Protein AF-A0AAV5T6X8-F1 (afdb_monomer_lite)

Organism: NCBI:txid358040

Radius of gyration: 19.52 Å; chains: 1; bounding box: 49×41×48 Å

pLDDT: mean 82.67, std 12.84, range [49.19, 95.69]

Sequence (135 aa):
IQLQRVADLRSTPIFCIIRVLIILDLINIVVGKIHDIPDDIAGRELFGPVSITVVLIVQCIRWFAQLLALPILAGLHFLSMYKPVIFRKLRLAHGYLTVAVFLSLSVLLTIPLLTECCGFTYYVDGAFWAFDFGK

Structure (mmCIF, N/CA/C/O backbone):
data_AF-A0AAV5T6X8-F1
#
_entry.id   AF-A0AAV5T6X8-F1
#
loop_
_atom_site.group_PDB
_atom_site.id
_atom_site.type_symbol
_atom_site.label_atom_id
_atom_site.label_alt_id
_atom_site.label_comp_id
_atom_site.label_asym_id
_atom_site.label_entity_id
_atom_site.label_seq_id
_atom_site.pdbx_PDB_ins_code
_atom_site.Cartn_x
_atom_site.Cartn_y
_atom_site.Cartn_z
_atom_site.occupancy
_atom_site.B_iso_or_equiv
_atom_site.auth_seq_id
_atom_site.auth_comp_id
_atom_site.auth_asym_id
_atom_site.auth_atom_id
_atom_site.pdbx_PDB_model_num
ATOM 1 N N . ILE A 1 1 ? -25.169 -20.651 15.686 1.00 57.44 1 ILE A N 1
ATOM 2 C CA . ILE A 1 1 ? -24.284 -19.896 16.616 1.00 57.44 1 ILE A CA 1
ATOM 3 C C . ILE A 1 1 ? -22.840 -19.787 16.093 1.00 57.44 1 ILE A C 1
ATOM 5 O O . ILE A 1 1 ? -22.338 -18.672 16.024 1.00 57.44 1 ILE A O 1
ATOM 9 N N . GLN A 1 2 ? -22.168 -20.871 15.667 1.00 53.22 2 GLN A N 1
ATOM 10 C CA . GLN A 1 2 ? -20.787 -20.781 15.139 1.00 53.22 2 GLN A CA 1
ATOM 11 C C . GLN A 1 2 ? -20.6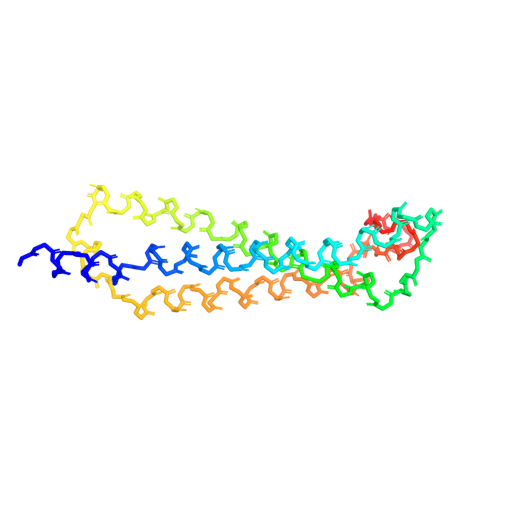52 -19.960 13.840 1.00 53.22 2 GLN A C 1
ATOM 13 O O . GLN A 1 2 ? -19.782 -19.098 13.772 1.00 53.22 2 GLN A O 1
ATOM 18 N N . LEU A 1 3 ? -21.538 -20.144 12.851 1.00 56.22 3 LEU A N 1
ATOM 19 C CA . LEU A 1 3 ? -21.515 -19.373 11.590 1.00 56.22 3 LEU A CA 1
ATOM 20 C C . LEU A 1 3 ? -21.653 -17.854 11.804 1.00 56.22 3 LEU A C 1
ATOM 22 O O . LEU A 1 3 ? -21.032 -17.060 11.104 1.00 56.22 3 LEU A O 1
ATOM 26 N N . GLN A 1 4 ? -22.416 -17.456 12.822 1.00 55.78 4 GLN A N 1
ATOM 27 C CA . GLN A 1 4 ? -22.665 -16.054 13.159 1.00 55.78 4 GLN A CA 1
ATOM 28 C C . GLN A 1 4 ? -21.437 -15.399 13.810 1.00 55.78 4 GLN A C 1
ATOM 30 O O . GLN A 1 4 ? -21.098 -14.272 13.471 1.00 55.78 4 GLN A O 1
ATOM 35 N N . ARG A 1 5 ? -20.679 -16.145 14.634 1.00 53.84 5 ARG A N 1
ATOM 36 C CA . ARG A 1 5 ? -19.370 -15.688 15.144 1.00 53.84 5 ARG A CA 1
ATOM 37 C C . ARG A 1 5 ? -18.358 -15.451 14.028 1.00 53.84 5 ARG A C 1
ATOM 39 O O . ARG A 1 5 ? -17.612 -14.483 14.096 1.00 53.84 5 ARG A O 1
ATOM 46 N N . VAL A 1 6 ? -18.315 -16.322 13.018 1.00 56.62 6 VAL A N 1
ATOM 47 C CA . VAL A 1 6 ? -17.388 -16.161 11.884 1.00 56.62 6 VAL A CA 1
ATOM 48 C C . VAL A 1 6 ? -17.741 -14.911 11.077 1.00 56.62 6 VAL A C 1
ATOM 50 O O . VAL A 1 6 ? -16.839 -14.172 10.691 1.00 56.62 6 VAL A O 1
ATOM 53 N N . ALA A 1 7 ? -19.033 -14.626 10.880 1.00 57.62 7 ALA A N 1
ATOM 54 C CA . ALA A 1 7 ? -19.493 -13.397 10.235 1.00 57.62 7 ALA A CA 1
ATOM 55 C C . ALA A 1 7 ? -19.134 -12.130 11.042 1.00 57.62 7 ALA A C 1
ATOM 57 O O . ALA A 1 7 ? -18.653 -11.162 10.453 1.00 57.62 7 ALA A O 1
ATOM 58 N N . ASP A 1 8 ? -19.273 -12.167 12.371 1.00 56.91 8 ASP A N 1
ATOM 59 C CA . ASP A 1 8 ? -18.908 -11.057 13.268 1.00 56.91 8 ASP A CA 1
ATOM 60 C C . ASP A 1 8 ? -17.392 -10.825 13.371 1.00 56.91 8 ASP A C 1
ATOM 62 O O . ASP A 1 8 ? -16.931 -9.695 13.499 1.00 56.91 8 ASP A O 1
ATOM 66 N N . LEU A 1 9 ? -16.575 -11.875 13.266 1.00 58.25 9 LEU A N 1
ATOM 67 C CA . LEU A 1 9 ? -15.118 -11.728 13.172 1.00 58.25 9 LEU A CA 1
ATOM 68 C C . LEU A 1 9 ? -14.714 -11.115 11.824 1.00 58.25 9 LEU A C 1
ATOM 70 O O . LEU A 1 9 ? -13.837 -10.249 11.770 1.00 58.25 9 LEU A O 1
ATOM 74 N N . ARG A 1 10 ? -15.401 -11.508 10.741 1.00 59.81 10 ARG A N 1
ATOM 75 C CA . ARG A 1 10 ? -15.172 -11.017 9.372 1.00 59.81 10 ARG A CA 1
ATOM 76 C C . ARG A 1 10 ? -15.475 -9.526 9.202 1.00 59.81 10 ARG A C 1
ATOM 78 O O . ARG A 1 10 ? -14.997 -8.938 8.233 1.00 59.81 10 ARG A O 1
ATOM 85 N N . SER A 1 11 ? -16.253 -8.939 10.112 1.00 63.84 11 SER A N 1
ATOM 86 C CA . SER A 1 11 ? -16.679 -7.539 10.089 1.00 63.84 11 SER A CA 1
ATOM 87 C C . SER A 1 11 ? -15.797 -6.604 10.930 1.00 63.84 11 SER A C 1
ATOM 89 O O . SER A 1 11 ? -16.104 -5.418 11.075 1.00 63.84 11 SER A O 1
ATOM 91 N N . THR A 1 12 ? -14.666 -7.085 11.457 1.00 82.25 12 THR A N 1
ATOM 92 C CA . THR A 1 12 ? -13.733 -6.206 12.173 1.00 82.25 12 THR A CA 1
ATOM 93 C C . THR A 1 12 ? -12.802 -5.464 11.203 1.00 82.25 12 THR A C 1
ATOM 95 O O . THR A 1 12 ? -12.370 -6.020 10.186 1.00 82.25 12 THR A O 1
ATOM 98 N N . PRO A 1 13 ? -12.448 -4.201 11.505 1.00 86.00 13 PRO A N 1
ATOM 99 C CA . PRO A 1 13 ? -11.561 -3.399 10.659 1.00 86.00 13 PRO A CA 1
ATOM 100 C C . PRO A 1 13 ? -10.166 -4.020 10.495 1.00 86.00 13 PRO A C 1
ATOM 102 O O . PRO A 1 13 ? -9.543 -3.835 9.454 1.00 86.00 13 PRO A O 1
ATOM 105 N N . ILE A 1 14 ? -9.706 -4.813 11.471 1.00 90.62 14 ILE A N 1
ATOM 106 C CA . ILE A 1 14 ? 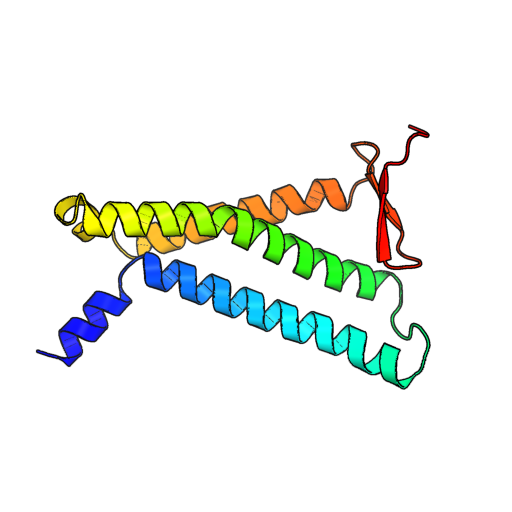-8.421 -5.527 11.415 1.00 90.62 14 ILE A CA 1
ATOM 107 C C . ILE A 1 14 ? -8.371 -6.457 10.197 1.00 90.62 14 ILE A C 1
ATOM 109 O O . ILE A 1 14 ? -7.449 -6.366 9.389 1.00 90.62 14 ILE A O 1
ATOM 113 N N . PHE A 1 15 ? -9.386 -7.308 10.006 1.00 89.69 15 PHE A N 1
ATOM 114 C CA . PHE A 1 15 ? -9.416 -8.223 8.859 1.00 89.69 15 PHE A CA 1
ATOM 115 C C . PHE A 1 15 ? -9.528 -7.490 7.519 1.00 89.69 15 PHE A C 1
ATOM 117 O O . PHE A 1 15 ? -9.039 -7.999 6.513 1.00 89.69 15 PHE A O 1
ATOM 124 N N . CYS A 1 16 ? -10.162 -6.315 7.487 1.00 91.19 16 CYS A N 1
ATOM 125 C CA . CYS A 1 16 ? -10.219 -5.485 6.286 1.00 91.19 16 CYS A CA 1
ATOM 126 C C . CYS A 1 16 ? -8.816 -5.013 5.879 1.00 91.19 16 CYS A C 1
ATOM 128 O O . CYS A 1 16 ? -8.404 -5.251 4.745 1.00 91.19 16 CYS A O 1
ATOM 130 N N . ILE A 1 17 ? -8.060 -4.441 6.820 1.00 92.62 17 ILE A N 1
ATOM 131 C CA . ILE A 1 17 ? -6.696 -3.954 6.573 1.00 92.62 17 ILE A CA 1
ATOM 132 C C . ILE A 1 17 ? -5.777 -5.113 6.165 1.00 92.62 17 ILE A C 1
ATOM 134 O O . ILE A 1 17 ? -5.097 -5.020 5.147 1.00 92.62 17 ILE A O 1
ATOM 138 N N . ILE A 1 18 ? -5.813 -6.236 6.892 1.00 93.31 18 ILE A N 1
ATOM 139 C CA . ILE A 1 18 ? -4.988 -7.416 6.581 1.00 93.31 18 ILE A CA 1
ATOM 140 C C . ILE A 1 18 ? -5.269 -7.940 5.167 1.00 93.31 18 ILE A C 1
ATOM 142 O O . ILE A 1 18 ? -4.334 -8.246 4.433 1.00 93.31 18 ILE A O 1
ATOM 146 N N . ARG A 1 19 ? -6.539 -8.023 4.749 1.00 92.56 19 ARG A N 1
ATOM 147 C CA . ARG A 1 19 ? -6.884 -8.472 3.388 1.00 92.56 19 ARG A CA 1
ATOM 148 C C . ARG A 1 19 ? -6.284 -7.583 2.315 1.00 92.56 19 ARG A C 1
ATOM 150 O O . ARG A 1 19 ? -5.784 -8.101 1.326 1.00 92.56 19 ARG A O 1
ATOM 157 N N . VAL A 1 20 ? -6.349 -6.270 2.506 1.00 93.12 20 VAL A N 1
ATOM 158 C CA . VAL A 1 20 ? -5.787 -5.316 1.548 1.00 93.12 20 VAL A CA 1
ATOM 159 C C . VAL A 1 20 ? -4.272 -5.475 1.468 1.00 93.12 20 VAL A C 1
ATOM 161 O O . VAL A 1 20 ? -3.743 -5.524 0.364 1.00 93.12 20 VAL A O 1
ATOM 164 N N . LEU A 1 21 ? -3.586 -5.640 2.603 1.00 94.00 21 LEU A N 1
ATOM 165 C CA . LEU A 1 21 ? -2.140 -5.878 2.614 1.00 94.00 21 LEU A CA 1
ATOM 166 C C . LEU A 1 21 ? -1.756 -7.165 1.878 1.00 94.00 21 LEU A C 1
ATOM 168 O O . LEU A 1 21 ? -0.859 -7.132 1.046 1.00 94.00 21 LEU A O 1
ATOM 172 N N . ILE A 1 22 ? -2.485 -8.261 2.104 1.00 95.00 22 ILE A N 1
ATOM 173 C CA . ILE A 1 22 ? -2.250 -9.524 1.388 1.00 95.00 22 ILE A CA 1
ATOM 174 C C . ILE A 1 22 ? -2.441 -9.342 -0.123 1.00 95.00 22 ILE A C 1
ATOM 176 O O . ILE A 1 22 ? -1.645 -9.847 -0.909 1.00 95.00 22 ILE A O 1
ATOM 180 N N . ILE A 1 23 ? -3.485 -8.621 -0.543 1.00 94.25 23 ILE A N 1
ATOM 181 C CA . ILE A 1 23 ? -3.733 -8.348 -1.964 1.00 94.25 23 ILE A CA 1
ATOM 182 C C . ILE A 1 23 ? -2.587 -7.523 -2.562 1.00 94.25 23 ILE A C 1
ATOM 184 O O . ILE A 1 23 ? -2.116 -7.851 -3.647 1.00 94.25 23 ILE A O 1
ATOM 188 N N . LEU A 1 24 ? -2.112 -6.492 -1.858 1.00 93.56 24 LEU A N 1
ATOM 189 C CA . LEU A 1 24 ? -0.971 -5.690 -2.303 1.00 93.56 24 LEU A CA 1
ATOM 190 C C . LEU A 1 24 ? 0.305 -6.525 -2.429 1.00 93.56 24 LEU A C 1
ATOM 192 O O . LEU A 1 24 ? 1.005 -6.401 -3.429 1.00 93.56 24 LEU A O 1
ATOM 196 N N . ASP A 1 25 ? 0.589 -7.394 -1.458 1.00 93.56 25 ASP A N 1
ATOM 197 C CA . ASP A 1 25 ? 1.748 -8.289 -1.507 1.00 93.56 25 ASP A CA 1
ATOM 198 C C . ASP A 1 25 ? 1.672 -9.256 -2.691 1.00 93.56 25 ASP A C 1
ATOM 200 O O . ASP A 1 25 ? 2.665 -9.454 -3.390 1.00 93.56 25 ASP A O 1
ATOM 204 N N . LEU A 1 26 ? 0.490 -9.816 -2.968 1.00 94.81 26 LEU A N 1
ATOM 205 C CA . LEU A 1 26 ? 0.279 -10.681 -4.128 1.00 94.81 26 LEU A CA 1
ATOM 206 C C . LEU A 1 26 ? 0.512 -9.936 -5.444 1.00 94.81 26 LEU A C 1
ATOM 208 O O . LEU A 1 26 ? 1.237 -10.440 -6.298 1.00 94.81 26 LEU A O 1
ATOM 212 N N . ILE A 1 27 ? -0.062 -8.738 -5.600 1.00 93.00 27 ILE A N 1
ATOM 213 C CA . ILE A 1 27 ? 0.152 -7.903 -6.792 1.00 93.00 27 ILE A CA 1
ATOM 214 C C . ILE A 1 27 ? 1.643 -7.617 -6.964 1.00 93.00 27 ILE A C 1
ATOM 216 O O . ILE A 1 27 ? 2.178 -7.784 -8.054 1.00 93.00 27 ILE A O 1
ATOM 220 N N . ASN A 1 28 ? 2.324 -7.250 -5.883 1.00 90.69 28 ASN A N 1
ATOM 221 C CA . ASN A 1 28 ? 3.742 -6.933 -5.899 1.00 90.69 28 ASN A CA 1
ATOM 222 C C . ASN A 1 28 ? 4.613 -8.126 -6.318 1.00 90.69 28 ASN A C 1
ATOM 224 O O . ASN A 1 28 ? 5.522 -7.973 -7.127 1.00 90.69 28 ASN A O 1
ATOM 228 N N . ILE A 1 29 ? 4.328 -9.320 -5.789 1.00 91.81 29 ILE A N 1
ATOM 229 C CA . ILE A 1 29 ? 5.033 -10.551 -6.170 1.00 91.81 29 ILE A CA 1
ATOM 230 C C . ILE A 1 29 ? 4.797 -10.863 -7.647 1.00 91.81 29 ILE A C 1
ATOM 232 O O . ILE A 1 29 ? 5.744 -11.191 -8.353 1.00 91.81 29 ILE A O 1
ATOM 236 N N . VAL A 1 30 ? 3.553 -10.757 -8.119 1.00 92.44 30 VAL A N 1
ATOM 237 C CA . VAL A 1 30 ? 3.213 -11.027 -9.521 1.00 92.44 30 VAL A CA 1
ATOM 238 C C . VAL A 1 30 ? 3.928 -10.048 -10.448 1.00 92.44 30 VAL A C 1
ATOM 240 O O . VAL A 1 30 ? 4.576 -10.483 -11.393 1.00 92.44 30 VAL A O 1
ATOM 243 N N . VAL A 1 31 ? 3.864 -8.746 -10.160 1.00 89.69 31 VAL A N 1
ATOM 244 C CA . VAL A 1 31 ? 4.510 -7.702 -10.969 1.00 89.69 31 VAL A CA 1
ATOM 245 C C . VAL A 1 31 ? 6.029 -7.877 -10.985 1.00 89.69 31 VAL A C 1
ATOM 247 O O . VAL A 1 31 ? 6.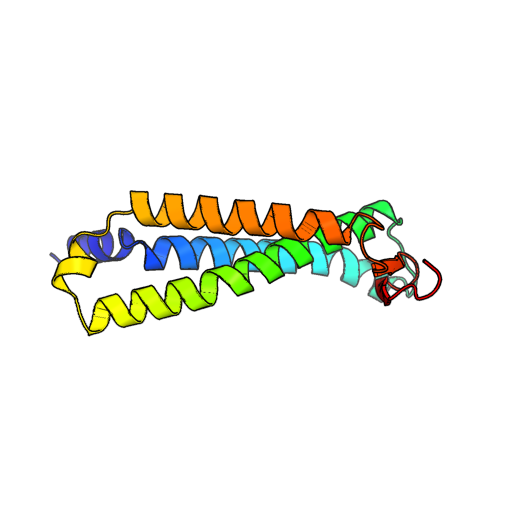616 -7.875 -12.062 1.00 89.69 31 VAL A O 1
ATOM 250 N N . GLY A 1 32 ? 6.651 -8.112 -9.825 1.00 85.44 32 GLY A N 1
ATOM 251 C CA . GLY A 1 32 ? 8.092 -8.361 -9.743 1.00 85.44 32 GLY A CA 1
ATOM 252 C C . GLY A 1 32 ? 8.506 -9.614 -10.511 1.00 85.44 32 GLY A C 1
ATOM 253 O O . GLY A 1 32 ? 9.401 -9.566 -11.340 1.00 85.44 32 GLY A O 1
ATOM 254 N N . LYS A 1 33 ? 7.797 -10.737 -10.341 1.00 87.81 33 LYS A N 1
ATOM 255 C CA . LYS A 1 33 ? 8.147 -11.989 -11.033 1.00 87.81 33 LYS A CA 1
ATOM 256 C C . LYS A 1 33 ? 7.915 -11.956 -12.538 1.00 87.81 33 LYS A C 1
ATOM 258 O O . LYS A 1 33 ? 8.669 -12.601 -13.259 1.00 87.81 33 LYS A O 1
ATOM 263 N N . ILE A 1 34 ? 6.911 -11.224 -13.014 1.00 88.12 34 ILE A N 1
ATOM 264 C CA . ILE A 1 34 ? 6.708 -11.017 -14.454 1.00 88.12 34 ILE A CA 1
ATOM 265 C C . ILE A 1 34 ? 7.882 -10.243 -15.066 1.00 88.12 34 ILE A C 1
ATOM 267 O O . ILE A 1 34 ? 8.211 -10.493 -16.222 1.00 88.12 34 ILE A O 1
ATOM 271 N N . HIS A 1 35 ? 8.510 -9.347 -14.302 1.00 83.62 35 HIS A N 1
ATOM 272 C CA . HIS A 1 35 ? 9.669 -8.583 -14.750 1.00 83.62 35 HIS A CA 1
ATOM 273 C C . HIS A 1 35 ? 10.985 -9.368 -14.613 1.00 83.62 35 HIS A C 1
ATOM 275 O O . HIS A 1 35 ? 11.729 -9.487 -15.577 1.00 83.62 35 HIS A O 1
ATOM 281 N N . ASP A 1 36 ? 11.247 -9.954 -13.442 1.00 82.81 36 ASP A N 1
ATOM 282 C CA . ASP A 1 36 ? 12.542 -10.570 -13.122 1.00 82.81 36 ASP A CA 1
ATOM 283 C C . ASP A 1 36 ? 12.785 -11.881 -13.890 1.00 82.81 36 ASP A C 1
ATOM 285 O O . ASP A 1 36 ? 13.885 -12.130 -14.373 1.00 82.81 36 ASP A O 1
ATOM 289 N N . ILE A 1 37 ? 11.765 -12.744 -14.024 1.00 86.38 37 ILE A N 1
ATOM 290 C CA . ILE A 1 37 ? 11.945 -14.092 -14.598 1.00 86.38 37 ILE A CA 1
ATOM 291 C C . ILE A 1 37 ? 12.424 -14.040 -16.060 1.00 86.38 37 ILE A C 1
ATOM 293 O O . ILE A 1 37 ? 13.341 -14.786 -16.407 1.00 86.38 37 ILE A O 1
ATOM 297 N N . PRO A 1 38 ? 11.829 -13.221 -16.948 1.00 85.19 38 PRO A N 1
ATOM 298 C CA . PRO A 1 38 ? 12.308 -13.116 -18.320 1.00 85.19 38 PRO A CA 1
ATOM 299 C C . PRO A 1 38 ? 13.735 -12.567 -18.411 1.00 85.19 38 PRO A C 1
ATOM 301 O O . PRO A 1 38 ? 14.521 -13.091 -19.204 1.00 85.19 38 PRO A O 1
ATOM 304 N N . ASP A 1 39 ? 14.068 -11.558 -17.603 1.00 84.31 39 ASP A N 1
ATOM 305 C CA . ASP A 1 39 ? 15.397 -10.937 -17.588 1.00 84.31 39 ASP A CA 1
ATOM 306 C C . ASP A 1 39 ? 16.469 -11.944 -17.136 1.00 84.31 39 ASP A C 1
ATOM 308 O O . ASP A 1 39 ? 17.506 -12.086 -17.793 1.00 84.31 39 ASP A O 1
ATOM 312 N N . ASP A 1 40 ? 16.172 -12.739 -16.100 1.00 85.31 40 ASP A N 1
ATOM 313 C CA . ASP A 1 40 ? 17.039 -13.816 -15.604 1.00 85.31 40 ASP A CA 1
ATOM 314 C C . ASP A 1 40 ? 17.288 -14.899 -16.668 1.00 85.31 40 ASP A C 1
ATOM 316 O O . ASP A 1 40 ? 18.406 -15.396 -16.816 1.00 85.31 40 ASP A O 1
ATOM 320 N N . ILE A 1 41 ? 16.256 -15.274 -17.435 1.00 89.50 41 ILE A N 1
ATOM 321 C CA . ILE A 1 41 ? 16.365 -16.297 -18.489 1.00 89.50 41 ILE A CA 1
ATOM 322 C C . ILE A 1 41 ? 17.160 -15.773 -19.690 1.00 89.50 41 ILE A C 1
ATOM 324 O O . ILE A 1 41 ? 17.925 -16.522 -20.301 1.00 89.50 41 ILE A O 1
ATOM 328 N N . ALA A 1 42 ? 16.969 -14.507 -20.060 1.00 85.50 42 ALA A N 1
ATOM 329 C CA . ALA A 1 42 ? 17.640 -13.908 -21.207 1.00 85.50 42 ALA A CA 1
ATOM 330 C C . ALA A 1 42 ? 19.068 -13.433 -20.902 1.00 85.50 42 ALA A C 1
ATOM 332 O O . ALA A 1 42 ? 19.826 -13.182 -21.843 1.00 85.50 42 ALA A O 1
ATOM 333 N N . GLY A 1 43 ? 19.433 -13.296 -19.622 1.00 82.31 43 GLY A N 1
ATOM 334 C CA . GLY A 1 43 ? 20.730 -12.774 -19.189 1.00 82.31 43 GLY A CA 1
ATOM 335 C C . GLY A 1 43 ? 20.962 -11.313 -19.591 1.00 82.31 43 GLY A C 1
ATOM 336 O O . GLY A 1 43 ? 22.107 -10.876 -19.694 1.00 82.31 43 GLY A O 1
ATOM 337 N N . ARG A 1 44 ? 19.884 -10.578 -19.888 1.00 78.25 44 ARG A N 1
ATOM 338 C CA . ARG A 1 44 ? 19.877 -9.165 -20.286 1.00 78.25 44 ARG A CA 1
ATOM 339 C C . ARG A 1 44 ? 18.517 -8.553 -19.969 1.00 78.25 44 ARG A C 1
ATOM 341 O O . ARG A 1 44 ? 17.519 -9.268 -19.976 1.00 78.25 44 ARG A O 1
ATOM 348 N N . GLU A 1 45 ? 18.481 -7.238 -19.803 1.00 76.62 45 GLU A N 1
ATOM 349 C CA . GLU A 1 45 ? 17.238 -6.483 -19.633 1.00 76.62 45 GLU A CA 1
ATOM 350 C C . GLU A 1 45 ? 16.392 -6.573 -20.916 1.00 76.62 45 GLU A C 1
ATOM 352 O O . GLU A 1 45 ? 16.791 -6.110 -21.990 1.00 76.62 45 GLU A O 1
ATOM 357 N N . LEU A 1 46 ? 15.237 -7.237 -20.829 1.00 78.31 46 LEU A N 1
ATOM 358 C CA . LEU A 1 46 ? 14.274 -7.360 -21.927 1.00 78.31 46 LEU A CA 1
ATOM 359 C C . LEU A 1 46 ? 13.262 -6.218 -21.923 1.00 78.31 46 LEU A C 1
ATOM 361 O O . LEU A 1 46 ? 12.697 -5.875 -22.966 1.00 78.31 46 LEU A O 1
ATOM 365 N N . PHE A 1 47 ? 12.997 -5.664 -20.745 1.00 80.69 47 PHE A N 1
ATOM 366 C CA . PHE A 1 47 ? 11.978 -4.656 -20.536 1.00 80.69 47 PHE A CA 1
ATOM 367 C C . PHE A 1 47 ? 12.553 -3.246 -20.647 1.00 80.69 47 PHE A C 1
ATOM 369 O O . PHE A 1 47 ? 13.601 -2.922 -20.104 1.00 80.69 47 PHE A O 1
ATOM 376 N N . GLY A 1 48 ? 11.837 -2.382 -21.367 1.00 77.06 48 GLY 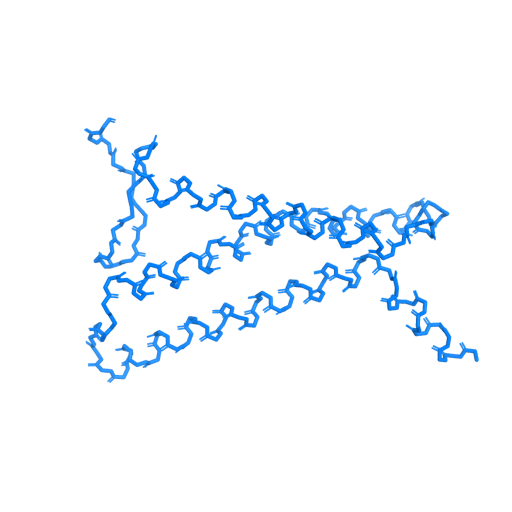A N 1
ATOM 377 C CA . GLY A 1 48 ? 12.232 -0.987 -21.519 1.00 77.06 48 GLY A CA 1
ATOM 378 C C . GLY A 1 48 ? 12.058 -0.161 -20.235 1.00 77.06 48 GLY A C 1
ATOM 379 O O . GLY A 1 48 ? 11.350 -0.573 -19.309 1.00 77.06 48 GLY A O 1
ATOM 380 N N . PRO A 1 49 ? 12.582 1.077 -20.222 1.00 77.75 49 PRO A N 1
ATOM 381 C CA . PRO A 1 49 ? 12.611 1.953 -19.045 1.00 77.75 49 PRO A CA 1
ATOM 382 C C . PRO A 1 49 ? 11.225 2.240 -18.442 1.00 77.75 49 PRO A C 1
ATOM 384 O O . PRO A 1 49 ? 11.074 2.416 -17.232 1.00 77.75 49 PRO A O 1
ATOM 387 N N . VAL A 1 50 ? 10.177 2.237 -19.271 1.00 79.31 50 VAL A N 1
ATOM 388 C CA . VAL A 1 50 ? 8.786 2.440 -18.831 1.00 79.31 50 VAL A CA 1
ATOM 389 C C . VAL A 1 50 ? 8.294 1.277 -17.966 1.00 79.31 50 VAL A C 1
ATOM 391 O O . VAL A 1 50 ? 7.619 1.500 -16.965 1.00 79.31 50 VAL A O 1
ATOM 394 N N . SER A 1 51 ? 8.640 0.041 -18.328 1.00 81.44 51 SER A N 1
ATOM 395 C CA . SER A 1 51 ? 8.230 -1.158 -17.589 1.00 81.44 51 SER A CA 1
ATOM 396 C C . SER A 1 51 ? 8.896 -1.206 -16.215 1.00 81.44 51 SER A C 1
ATOM 398 O O . SER A 1 51 ? 8.208 -1.380 -15.210 1.00 81.44 51 SER A O 1
ATOM 400 N N . ILE A 1 52 ? 10.204 -0.928 -16.166 1.00 81.25 52 ILE A N 1
ATOM 401 C CA . ILE A 1 52 ? 10.975 -0.807 -14.921 1.00 81.25 52 ILE A CA 1
ATOM 402 C C . ILE A 1 52 ? 10.324 0.242 -14.009 1.00 81.25 52 ILE A C 1
ATOM 404 O O . ILE A 1 52 ? 10.022 -0.033 -12.848 1.00 81.25 52 ILE A O 1
ATOM 408 N N . THR A 1 53 ? 9.990 1.413 -14.560 1.00 81.50 53 THR A N 1
ATOM 409 C CA . THR A 1 53 ? 9.308 2.484 -13.816 1.00 81.50 53 THR A CA 1
ATOM 410 C C . THR A 1 53 ? 7.989 2.019 -13.188 1.00 81.50 53 THR A C 1
ATOM 412 O O . THR A 1 53 ? 7.721 2.300 -12.021 1.00 81.50 53 THR A O 1
ATOM 415 N N . VAL A 1 54 ? 7.165 1.266 -13.923 1.00 84.56 54 VAL A N 1
ATOM 416 C CA . VAL A 1 54 ? 5.885 0.745 -13.411 1.00 84.56 54 VAL A CA 1
ATOM 417 C C . VAL A 1 54 ? 6.094 -0.237 -12.257 1.00 84.56 54 VAL A C 1
ATOM 419 O O . VAL A 1 54 ? 5.396 -0.138 -11.245 1.00 84.56 54 VAL A O 1
ATOM 422 N N . VAL A 1 55 ? 7.057 -1.157 -12.375 1.00 86.56 55 VAL A N 1
ATOM 423 C CA . VAL A 1 55 ? 7.377 -2.131 -11.316 1.00 86.56 55 VAL A CA 1
ATOM 424 C C . VAL A 1 55 ? 7.770 -1.415 -10.026 1.00 86.56 55 VAL A C 1
ATOM 426 O O . VAL A 1 55 ? 7.269 -1.752 -8.951 1.00 86.56 55 VAL A O 1
ATOM 429 N N . LEU A 1 56 ? 8.589 -0.369 -10.125 1.00 84.19 56 LEU A N 1
ATOM 430 C CA . LEU A 1 56 ? 8.988 0.424 -8.964 1.00 84.19 56 LEU A CA 1
ATOM 431 C C . LEU A 1 56 ? 7.827 1.161 -8.330 1.00 84.19 56 LEU A C 1
ATOM 433 O O . LEU A 1 56 ? 7.734 1.186 -7.111 1.00 84.19 56 LEU A O 1
ATOM 437 N N . ILE A 1 57 ? 6.943 1.763 -9.129 1.00 87.88 57 ILE A N 1
ATOM 438 C CA . ILE A 1 57 ? 5.776 2.474 -8.600 1.00 87.88 57 ILE A CA 1
ATOM 439 C C . ILE A 1 57 ? 4.936 1.515 -7.759 1.00 87.88 57 ILE A C 1
ATOM 441 O O . ILE A 1 57 ? 4.560 1.846 -6.634 1.00 87.88 57 ILE A O 1
ATOM 445 N N . VAL A 1 58 ? 4.690 0.305 -8.268 1.00 89.81 58 VAL A N 1
ATOM 446 C CA . VAL A 1 58 ? 3.964 -0.739 -7.533 1.00 89.81 58 VAL A CA 1
ATOM 447 C C . VAL A 1 58 ? 4.701 -1.108 -6.241 1.00 89.81 58 VAL A C 1
ATOM 449 O O . VAL A 1 58 ? 4.081 -1.142 -5.174 1.00 89.81 58 VAL A O 1
ATOM 452 N N . GLN A 1 59 ? 6.019 -1.303 -6.312 1.00 89.38 59 GLN A N 1
ATOM 453 C CA . GLN A 1 59 ? 6.861 -1.639 -5.164 1.00 89.38 59 GLN A CA 1
ATOM 454 C C . GLN A 1 59 ? 6.870 -0.536 -4.093 1.00 89.38 59 GLN A C 1
ATOM 456 O O . GLN A 1 59 ? 6.712 -0.829 -2.906 1.00 89.38 59 GLN A O 1
ATOM 461 N N . CYS A 1 60 ? 7.005 0.730 -4.490 1.00 89.81 60 CYS A N 1
ATOM 462 C CA . CYS A 1 60 ? 7.002 1.893 -3.606 1.00 89.81 60 CYS A CA 1
ATOM 463 C C . CYS A 1 60 ? 5.644 2.073 -2.923 1.00 89.81 60 CYS A C 1
ATOM 465 O O . CYS A 1 60 ? 5.593 2.207 -1.699 1.00 89.81 60 CYS A O 1
ATOM 467 N N . ILE A 1 61 ? 4.541 1.996 -3.678 1.00 90.94 61 ILE A N 1
ATOM 468 C CA . ILE A 1 61 ? 3.186 2.079 -3.116 1.00 90.94 61 ILE A CA 1
ATOM 469 C C . ILE A 1 61 ? 2.985 0.980 -2.072 1.00 90.94 61 ILE A C 1
ATOM 471 O O . ILE A 1 61 ? 2.499 1.257 -0.974 1.00 90.94 61 ILE A O 1
ATOM 475 N N . ARG A 1 62 ? 3.389 -0.260 -2.379 1.00 93.50 62 ARG A N 1
ATOM 476 C CA . ARG A 1 62 ? 3.310 -1.385 -1.439 1.00 93.50 62 ARG A CA 1
ATOM 477 C C . ARG A 1 62 ? 4.169 -1.146 -0.193 1.00 93.50 62 ARG A C 1
ATOM 479 O O . ARG A 1 62 ? 3.707 -1.420 0.916 1.00 93.50 62 ARG A O 1
ATOM 486 N N . TRP A 1 63 ? 5.381 -0.616 -0.351 1.00 91.62 63 TRP A N 1
ATOM 487 C CA . TRP A 1 63 ? 6.290 -0.336 0.761 1.00 91.62 63 TRP A CA 1
ATOM 488 C C . TRP A 1 63 ? 5.714 0.710 1.724 1.00 91.62 63 TRP A C 1
ATOM 490 O O . TRP A 1 63 ? 5.607 0.447 2.924 1.00 91.62 63 TRP A O 1
ATOM 500 N N . PHE A 1 64 ? 5.240 1.850 1.210 1.00 93.19 64 PHE A N 1
ATOM 501 C CA . PHE A 1 64 ? 4.593 2.872 2.038 1.00 93.19 64 PHE A CA 1
ATOM 502 C C . PHE A 1 64 ? 3.286 2.381 2.660 1.00 93.19 64 PHE A C 1
ATOM 504 O O . PHE A 1 64 ? 3.025 2.663 3.831 1.00 93.19 64 PHE A O 1
ATOM 511 N N . ALA A 1 65 ? 2.492 1.599 1.924 1.00 93.62 65 ALA A N 1
ATOM 512 C CA . ALA A 1 65 ? 1.248 1.051 2.450 1.00 93.62 65 ALA A CA 1
ATOM 513 C C . ALA A 1 65 ? 1.510 0.155 3.664 1.00 93.62 65 ALA A C 1
ATOM 515 O O . ALA A 1 65 ? 0.812 0.274 4.669 1.00 93.62 65 ALA A O 1
ATOM 516 N N . GLN A 1 66 ? 2.543 -0.691 3.618 1.00 93.38 66 GLN A N 1
ATOM 517 C CA . GLN A 1 66 ? 2.950 -1.505 4.764 1.00 93.38 66 GLN A CA 1
ATOM 518 C C . GLN A 1 66 ? 3.510 -0.664 5.907 1.00 93.38 66 GLN A C 1
ATOM 520 O O . GLN A 1 66 ? 3.120 -0.875 7.057 1.00 93.38 66 GLN A O 1
ATOM 525 N N . LEU A 1 67 ? 4.365 0.313 5.599 1.00 93.88 67 LEU A N 1
ATOM 526 C CA . LEU A 1 67 ? 4.938 1.214 6.595 1.00 93.88 67 LEU A CA 1
ATOM 527 C C . LEU A 1 67 ? 3.848 1.939 7.400 1.00 93.88 67 LEU A C 1
ATOM 529 O O . LEU A 1 67 ? 3.947 2.044 8.620 1.00 93.88 67 LEU A O 1
ATOM 533 N N . LEU A 1 68 ? 2.785 2.394 6.731 1.00 94.88 68 LEU A N 1
ATOM 534 C CA . LEU A 1 68 ? 1.660 3.084 7.364 1.00 94.88 68 LEU A CA 1
ATOM 535 C C . LEU A 1 68 ? 0.670 2.119 8.034 1.00 94.88 68 LEU A C 1
ATOM 537 O O . LEU A 1 68 ? 0.135 2.425 9.099 1.00 94.88 68 LEU A O 1
ATOM 541 N N . ALA A 1 69 ? 0.410 0.952 7.441 1.00 94.06 69 ALA A N 1
ATOM 542 C CA . ALA A 1 69 ? -0.595 0.019 7.944 1.00 94.06 69 ALA A CA 1
ATOM 543 C C . ALA A 1 69 ? -0.138 -0.777 9.176 1.00 94.06 69 ALA A C 1
ATOM 545 O O . ALA A 1 69 ? -0.971 -1.110 10.021 1.00 94.06 69 ALA A O 1
ATOM 546 N N . LEU A 1 70 ? 1.157 -1.083 9.312 1.00 93.69 70 LEU A N 1
ATOM 547 C CA . LEU A 1 70 ? 1.673 -1.881 10.431 1.00 93.69 70 LEU A CA 1
ATOM 548 C C . LEU A 1 70 ? 1.466 -1.204 11.804 1.00 93.69 70 LEU A C 1
ATOM 550 O O . LEU A 1 70 ? 0.910 -1.856 12.694 1.00 93.69 70 LEU A O 1
ATOM 554 N N . PRO A 1 71 ? 1.797 0.089 12.004 1.00 95.44 71 PRO A N 1
ATOM 555 C CA . PRO A 1 71 ? 1.488 0.793 13.251 1.00 95.44 71 PRO A CA 1
ATOM 556 C C . PRO A 1 71 ? -0.015 0.869 13.538 1.00 95.44 71 PRO A C 1
ATOM 558 O O . PRO A 1 71 ? -0.437 0.735 14.687 1.00 95.44 71 PRO A O 1
ATOM 561 N N . ILE A 1 72 ? -0.840 1.038 12.498 1.00 94.69 72 ILE A N 1
ATOM 562 C CA . ILE A 1 72 ? -2.304 1.059 12.621 1.00 94.69 72 ILE A CA 1
ATOM 563 C C . ILE A 1 72 ? -2.811 -0.294 13.131 1.00 94.69 72 ILE A C 1
ATOM 565 O O . ILE A 1 72 ? -3.613 -0.342 14.066 1.00 94.69 72 ILE A O 1
ATOM 569 N N . LEU A 1 73 ? -2.330 -1.398 12.554 1.00 94.31 73 LEU A N 1
ATOM 570 C CA . LEU A 1 73 ? -2.666 -2.747 13.003 1.00 94.31 73 LEU A CA 1
ATOM 571 C C . LEU A 1 73 ? -2.211 -2.987 14.443 1.00 94.31 73 LEU A C 1
ATOM 573 O O . LEU A 1 73 ? -3.005 -3.478 15.244 1.00 94.31 73 LEU A O 1
ATOM 577 N N . ALA A 1 74 ? -0.985 -2.592 14.796 1.00 95.00 74 ALA A N 1
ATOM 578 C CA . ALA A 1 74 ? -0.485 -2.686 16.166 1.00 95.00 74 ALA A CA 1
ATOM 579 C C . ALA A 1 74 ? -1.385 -1.916 17.150 1.00 95.00 74 ALA A C 1
ATOM 581 O O . ALA A 1 74 ? -1.776 -2.453 18.188 1.00 95.00 74 ALA A O 1
ATOM 582 N N . GLY A 1 75 ? -1.801 -0.698 16.789 1.00 94.31 75 GLY A N 1
ATOM 583 C CA . GLY A 1 75 ? -2.727 0.112 17.580 1.00 94.31 75 GLY A CA 1
ATOM 584 C C . GLY A 1 75 ? -4.114 -0.519 17.728 1.00 94.31 75 GLY A C 1
ATOM 585 O O . GLY A 1 75 ? -4.674 -0.533 18.825 1.00 94.31 75 GLY A O 1
ATOM 586 N N . LEU A 1 76 ? -4.667 -1.098 16.659 1.00 92.44 76 LEU A N 1
ATOM 587 C CA . LEU A 1 76 ? -5.952 -1.805 16.707 1.00 92.44 76 LEU A CA 1
ATOM 588 C C . LEU A 1 76 ? -5.878 -3.088 17.543 1.00 92.44 76 LEU A C 1
ATOM 590 O O . LEU A 1 76 ? -6.814 -3.378 18.290 1.00 92.44 76 LEU A O 1
ATOM 594 N N . HIS A 1 77 ? -4.770 -3.829 17.466 1.00 91.44 77 HIS A N 1
ATOM 595 C CA . HIS A 1 77 ? -4.523 -4.990 18.318 1.00 91.44 77 HIS A CA 1
ATOM 596 C C . HIS A 1 77 ? -4.435 -4.588 19.790 1.00 91.44 77 HIS A C 1
ATOM 598 O O . HIS A 1 77 ? -5.136 -5.169 20.621 1.00 91.44 77 HIS A O 1
ATOM 604 N N . PHE A 1 78 ? -3.669 -3.545 20.109 1.00 94.31 78 PHE A N 1
ATOM 605 C CA . PHE A 1 78 ? -3.608 -2.989 21.458 1.00 94.31 78 PHE A CA 1
ATOM 606 C C . PHE A 1 78 ? -5.000 -2.562 21.954 1.00 94.31 78 PHE A C 1
ATOM 608 O O . PHE A 1 78 ? -5.430 -2.945 23.042 1.00 94.31 78 PHE A O 1
ATOM 615 N N . LEU A 1 79 ? -5.767 -1.847 21.127 1.00 92.00 79 LEU A N 1
ATOM 616 C CA . LEU A 1 79 ? -7.128 -1.426 21.459 1.00 92.00 79 LEU A CA 1
ATOM 617 C C . LEU A 1 79 ? -8.054 -2.621 21.731 1.00 92.00 79 LEU A C 1
ATOM 619 O O . LEU A 1 79 ? -8.869 -2.565 22.654 1.00 92.00 79 LEU A O 1
ATOM 623 N N . SER A 1 80 ? -7.912 -3.702 20.959 1.00 90.81 80 SER A N 1
ATOM 624 C CA . SER A 1 80 ? -8.702 -4.925 21.132 1.00 90.81 80 SER A CA 1
ATOM 625 C C . SER A 1 80 ? -8.449 -5.613 22.478 1.00 90.81 80 SER A C 1
ATOM 627 O O . SER A 1 80 ? -9.392 -6.147 23.060 1.00 90.81 80 SER A O 1
ATOM 629 N N . MET A 1 81 ? -7.217 -5.546 23.000 1.00 90.56 81 MET A N 1
ATOM 630 C CA . MET A 1 81 ? -6.841 -6.153 24.281 1.00 90.56 81 MET A CA 1
ATOM 631 C C . MET A 1 81 ? -7.209 -5.266 25.475 1.00 90.56 81 MET A C 1
ATOM 633 O O . MET A 1 81 ? -7.825 -5.741 26.426 1.00 90.56 81 MET A O 1
ATOM 637 N N . TYR A 1 82 ? -6.870 -3.974 25.427 1.00 94.31 82 TYR A N 1
ATOM 638 C CA . TYR A 1 82 ? -6.979 -3.092 26.596 1.00 94.31 82 TYR A CA 1
ATOM 639 C C . TYR A 1 82 ? -8.311 -2.336 26.690 1.00 94.31 82 TYR A C 1
ATOM 641 O O . TYR A 1 82 ? -8.720 -1.953 27.785 1.00 94.31 82 TYR A O 1
ATOM 649 N N . LYS A 1 83 ? -9.010 -2.095 25.569 1.00 91.94 83 LYS A N 1
ATOM 650 C CA . LYS A 1 83 ? -10.302 -1.378 25.549 1.00 91.94 83 LYS A CA 1
ATOM 651 C C . LYS A 1 83 ? -11.330 -2.067 24.636 1.00 91.94 83 LYS A C 1
ATOM 653 O O . LYS A 1 83 ? -11.826 -1.458 23.680 1.00 91.94 83 LYS A O 1
ATOM 658 N N . PRO A 1 84 ? -11.748 -3.304 24.962 1.00 87.69 84 PRO A N 1
ATOM 659 C CA . PRO A 1 84 ? -12.617 -4.112 24.104 1.00 87.69 84 PRO A CA 1
ATOM 660 C C . PRO A 1 84 ? -13.997 -3.483 23.854 1.00 87.69 84 PRO A C 1
ATOM 662 O O . PRO A 1 84 ? -14.584 -3.685 22.793 1.00 87.69 84 PRO A O 1
ATOM 665 N N . VAL A 1 85 ? -14.522 -2.685 24.793 1.00 89.19 85 VAL A N 1
ATOM 666 C CA . VAL A 1 85 ? -15.814 -1.989 24.628 1.00 89.19 85 VAL A CA 1
ATOM 667 C C . VAL A 1 85 ? -15.748 -0.944 23.511 1.00 89.19 85 VAL A C 1
ATOM 669 O O . VAL A 1 85 ? -16.699 -0.806 22.746 1.00 89.19 85 VAL A O 1
ATOM 672 N N . ILE A 1 86 ? -14.626 -0.229 23.389 1.00 87.50 86 ILE A N 1
ATOM 673 C CA . ILE A 1 86 ? -14.404 0.734 22.302 1.00 87.50 86 ILE A CA 1
ATOM 674 C C . ILE A 1 86 ? -14.168 -0.022 20.998 1.00 87.50 86 ILE A C 1
ATOM 676 O O . ILE A 1 86 ? -14.769 0.313 19.981 1.00 87.50 86 ILE A O 1
ATOM 680 N N . PHE A 1 87 ? -13.361 -1.083 21.041 1.00 87.81 87 PHE A N 1
ATOM 681 C CA . PHE A 1 87 ? -13.077 -1.910 19.873 1.00 87.81 87 PHE A CA 1
ATOM 682 C C . PHE A 1 87 ? -14.353 -2.486 19.238 1.00 87.81 87 PHE A C 1
ATOM 684 O O . PHE A 1 87 ? -14.517 -2.424 18.025 1.00 87.81 87 PHE A O 1
ATOM 691 N N . ARG A 1 88 ? -15.316 -2.947 20.047 1.00 85.75 88 ARG A N 1
ATOM 692 C CA . ARG A 1 88 ? -16.622 -3.439 19.564 1.00 85.75 88 ARG A CA 1
ATOM 693 C C . ARG A 1 88 ? -17.480 -2.379 18.870 1.00 85.75 88 ARG A C 1
ATOM 695 O O . ARG A 1 88 ? -18.382 -2.738 18.122 1.00 85.75 88 ARG A O 1
ATOM 702 N N . LYS A 1 89 ? -17.237 -1.087 19.115 1.00 87.94 89 LYS A N 1
ATOM 703 C CA . LYS A 1 89 ? -17.946 0.002 18.421 1.00 87.94 89 LYS A CA 1
ATOM 704 C C . LYS A 1 89 ? -17.388 0.259 17.021 1.00 87.94 89 LYS A C 1
ATOM 706 O O . LYS A 1 89 ? -18.054 0.922 16.225 1.00 87.94 89 LYS A O 1
ATOM 711 N N . LEU A 1 90 ? -16.193 -0.250 16.709 1.00 87.19 90 LEU A N 1
ATOM 712 C CA . LEU A 1 90 ? -15.611 -0.104 15.384 1.00 87.19 90 LEU A CA 1
ATOM 713 C C . LEU A 1 90 ? -16.399 -0.930 14.369 1.00 87.19 90 LEU A C 1
ATOM 715 O O . LEU A 1 90 ? -16.601 -2.130 14.516 1.00 87.19 90 LEU A O 1
ATOM 719 N N . ARG A 1 91 ? -16.823 -0.251 13.309 1.00 87.25 91 ARG A N 1
ATOM 720 C CA . ARG A 1 91 ? -17.527 -0.847 12.166 1.00 87.25 91 ARG A CA 1
ATOM 721 C C . ARG A 1 91 ? -16.577 -1.023 10.988 1.00 87.25 91 ARG A C 1
ATOM 723 O O . ARG A 1 91 ? -15.622 -0.257 10.871 1.00 87.25 91 ARG A O 1
ATOM 730 N N . LEU A 1 92 ? -16.918 -1.912 10.052 1.00 87.94 92 LEU A N 1
ATOM 731 C CA . LEU A 1 92 ? -16.212 -2.064 8.768 1.00 87.94 92 LEU A CA 1
ATOM 732 C C . LEU A 1 92 ? -15.977 -0.740 8.032 1.00 87.94 92 LEU A C 1
ATOM 734 O O . LEU A 1 92 ? -14.914 -0.561 7.453 1.00 87.94 92 LEU A O 1
ATOM 738 N N . ALA A 1 93 ? -16.927 0.199 8.099 1.00 89.44 93 ALA A N 1
ATOM 739 C CA . ALA A 1 93 ? -16.785 1.524 7.494 1.00 89.44 93 ALA A CA 1
ATOM 740 C C . ALA A 1 93 ? -15.513 2.261 7.957 1.00 89.44 93 ALA A C 1
ATOM 742 O O . ALA A 1 93 ? -14.850 2.898 7.147 1.00 89.44 93 ALA A O 1
ATOM 743 N N . HIS A 1 94 ? -15.128 2.114 9.230 1.00 91.50 94 HIS A N 1
ATOM 744 C CA . HIS A 1 94 ? -13.886 2.694 9.747 1.00 91.50 94 HIS A CA 1
ATOM 745 C C . HIS A 1 94 ? -12.667 1.992 9.148 1.00 91.50 94 HIS A C 1
ATOM 747 O O . HIS A 1 94 ? -11.708 2.659 8.794 1.00 91.50 94 HIS A O 1
ATOM 753 N N . GLY A 1 95 ? -12.725 0.668 8.970 1.00 91.56 95 GLY A N 1
ATOM 754 C CA . GLY A 1 95 ? -11.672 -0.091 8.292 1.00 91.56 95 GLY A CA 1
ATOM 755 C C . GLY A 1 95 ? -11.467 0.370 6.849 1.00 91.56 95 GLY A C 1
ATOM 756 O O . GLY A 1 95 ? -10.338 0.656 6.465 1.00 91.56 95 GLY A O 1
ATOM 757 N N . TYR A 1 96 ? -12.549 0.524 6.079 1.00 92.81 96 TYR A N 1
ATOM 758 C CA . TYR A 1 96 ? -12.479 1.049 4.710 1.00 92.81 96 TYR A CA 1
ATOM 759 C C . TYR A 1 96 ? -11.941 2.478 4.655 1.00 92.81 96 TYR A C 1
ATOM 761 O O . TYR A 1 96 ? -11.114 2.778 3.800 1.00 92.81 96 TYR A O 1
ATOM 769 N N . LEU A 1 97 ? -12.365 3.342 5.582 1.00 95.00 97 LEU A N 1
ATOM 770 C CA . LEU A 1 97 ? -11.840 4.701 5.682 1.00 95.00 97 LEU A CA 1
ATOM 771 C C . LEU A 1 97 ? -10.335 4.690 5.973 1.00 95.00 97 LEU A C 1
ATOM 773 O O . LEU A 1 97 ? -9.574 5.364 5.288 1.00 95.00 97 LEU A O 1
ATOM 777 N N . THR A 1 98 ? -9.892 3.896 6.948 1.00 94.06 98 THR A N 1
ATOM 778 C CA . THR A 1 98 ? -8.471 3.754 7.279 1.00 94.06 98 THR A CA 1
ATOM 779 C C . THR A 1 98 ? -7.664 3.240 6.088 1.00 94.06 98 THR A C 1
ATOM 781 O O . THR A 1 98 ? -6.602 3.789 5.804 1.00 94.06 98 THR A O 1
ATOM 784 N N . VAL A 1 99 ? -8.186 2.248 5.360 1.00 95.19 99 VAL A N 1
ATOM 785 C CA . VAL A 1 99 ? -7.589 1.742 4.115 1.00 95.19 99 VAL A CA 1
ATOM 786 C C . VAL A 1 99 ? -7.457 2.836 3.067 1.00 95.19 99 VAL A C 1
ATOM 788 O O . VAL A 1 99 ? -6.367 3.048 2.540 1.00 95.19 99 VAL A O 1
ATOM 791 N N . ALA A 1 100 ? -8.540 3.559 2.787 1.00 95.69 100 ALA A N 1
ATOM 792 C CA . ALA A 1 100 ? -8.531 4.634 1.806 1.00 95.69 100 ALA A CA 1
ATOM 793 C C . ALA A 1 100 ? -7.494 5.708 2.162 1.00 95.69 100 ALA A C 1
ATOM 795 O O . ALA A 1 100 ? -6.754 6.162 1.290 1.00 95.69 100 ALA A O 1
ATOM 796 N N . VAL A 1 101 ? -7.387 6.063 3.445 1.00 95.69 101 VAL A N 1
ATOM 797 C CA . VAL A 1 101 ? -6.425 7.058 3.929 1.00 95.69 101 VAL A CA 1
ATOM 798 C C . VAL A 1 101 ? -4.984 6.588 3.732 1.00 95.69 101 VAL A C 1
ATOM 800 O O . VAL A 1 101 ? -4.214 7.302 3.090 1.00 95.69 101 VAL A O 1
ATOM 803 N N . PHE A 1 102 ? -4.595 5.406 4.230 1.00 94.81 102 PHE A N 1
ATOM 804 C CA . PHE A 1 102 ? -3.190 4.994 4.118 1.00 94.81 102 PHE A CA 1
ATOM 805 C C . PHE A 1 102 ? -2.781 4.708 2.669 1.00 94.81 102 PHE A C 1
ATOM 807 O O . PHE A 1 102 ? -1.646 4.996 2.301 1.00 94.81 102 PHE A O 1
ATOM 814 N N . LEU A 1 103 ? -3.686 4.193 1.825 1.00 95.06 103 LEU A N 1
ATOM 815 C CA . LEU A 1 103 ? -3.410 3.984 0.400 1.00 95.06 103 LEU A CA 1
ATOM 816 C C . LEU A 1 103 ? -3.205 5.312 -0.328 1.00 95.06 103 LEU A C 1
ATOM 818 O O . LEU A 1 103 ? -2.241 5.454 -1.075 1.00 95.06 103 LEU A O 1
ATOM 822 N N . SER A 1 104 ? -4.065 6.298 -0.069 1.00 95.06 104 SER A N 1
ATOM 823 C CA . SER A 1 104 ? -3.936 7.629 -0.673 1.00 95.06 104 SER A CA 1
ATOM 824 C C . SER A 1 104 ? -2.625 8.297 -0.259 1.00 95.06 104 SER A C 1
ATOM 826 O O . SER A 1 104 ? -1.922 8.853 -1.099 1.00 95.06 104 SER A O 1
ATOM 828 N N . LEU A 1 105 ? -2.249 8.184 1.020 1.00 94.75 105 LEU A N 1
ATOM 829 C CA . LEU A 1 105 ? -0.958 8.668 1.510 1.00 94.75 105 LEU A CA 1
ATOM 830 C C . LEU A 1 105 ? 0.217 7.923 0.872 1.00 94.75 105 LEU A C 1
ATOM 832 O O . LEU A 1 105 ? 1.219 8.544 0.552 1.00 94.75 105 LEU A O 1
ATOM 836 N N . SER A 1 106 ? 0.091 6.619 0.633 1.00 93.94 106 SER A N 1
ATOM 837 C CA . SER A 1 106 ? 1.144 5.825 -0.012 1.00 93.94 106 SER A CA 1
ATOM 838 C C . SER A 1 106 ? 1.385 6.262 -1.455 1.00 93.94 106 SER A C 1
ATOM 840 O O . SER A 1 106 ? 2.532 6.407 -1.871 1.00 93.94 106 SER A O 1
ATOM 842 N N . VAL A 1 107 ? 0.314 6.544 -2.203 1.00 92.44 107 VAL A N 1
ATOM 843 C CA . VAL A 1 107 ? 0.414 7.126 -3.549 1.00 92.44 107 VAL A CA 1
ATOM 844 C C . VAL A 1 107 ? 1.062 8.506 -3.480 1.00 92.44 107 VAL A C 1
ATOM 846 O O . VAL A 1 107 ? 2.015 8.762 -4.210 1.00 92.44 107 VAL A O 1
ATOM 849 N N . LEU A 1 108 ? 0.613 9.368 -2.563 1.00 91.62 108 LEU A N 1
ATOM 850 C CA . LEU A 1 108 ? 1.166 10.713 -2.397 1.00 91.62 108 LEU A CA 1
ATOM 851 C C . LEU A 1 108 ? 2.666 10.688 -2.070 1.00 91.62 108 LEU A C 1
ATOM 853 O O . LEU A 1 108 ? 3.422 11.457 -2.650 1.00 91.62 108 LEU A O 1
ATOM 857 N N . LEU A 1 109 ? 3.104 9.784 -1.191 1.00 89.06 109 LEU A N 1
ATOM 858 C CA . LEU A 1 109 ? 4.511 9.607 -0.815 1.00 89.06 109 LEU A CA 1
ATOM 859 C C . LEU A 1 109 ? 5.362 8.977 -1.926 1.00 89.06 109 LEU A C 1
ATOM 861 O O . LEU A 1 109 ? 6.583 9.101 -1.902 1.00 89.06 109 LEU A O 1
ATOM 865 N N . THR A 1 110 ? 4.732 8.342 -2.916 1.00 87.75 110 THR A N 1
ATOM 866 C CA . THR A 1 110 ? 5.427 7.808 -4.095 1.00 87.75 110 THR A CA 1
ATOM 867 C C . THR A 1 110 ? 5.734 8.907 -5.119 1.00 87.75 110 THR A C 1
ATOM 869 O O . THR A 1 110 ? 6.705 8.793 -5.857 1.00 87.75 110 THR A O 1
ATOM 872 N N . ILE A 1 111 ? 4.964 10.002 -5.156 1.00 84.06 111 ILE A N 1
ATOM 873 C CA . ILE A 1 111 ? 5.160 11.080 -6.144 1.00 84.06 111 ILE A CA 1
ATOM 874 C C . ILE A 1 111 ? 6.547 11.741 -6.024 1.00 84.06 111 ILE A C 1
ATOM 876 O O . ILE A 1 111 ? 7.223 11.813 -7.049 1.00 84.06 111 ILE A O 1
ATOM 880 N N . PRO A 1 112 ? 7.023 12.162 -4.830 1.00 77.69 112 PRO A N 1
ATOM 881 C CA . PRO A 1 112 ? 8.336 12.789 -4.681 1.00 77.69 112 PRO A CA 1
ATOM 882 C C . PR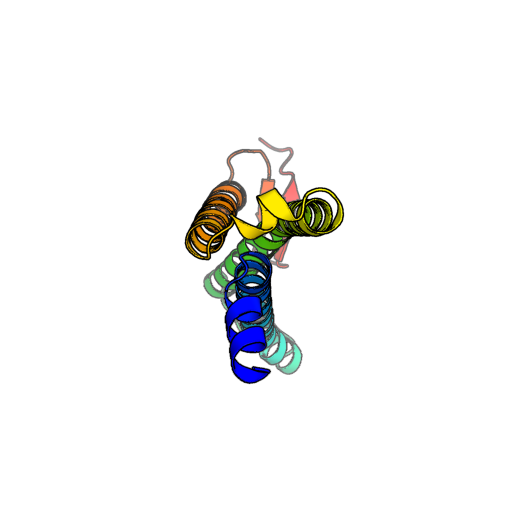O A 1 112 ? 9.501 11.918 -5.136 1.00 77.69 112 PRO A C 1
ATOM 884 O O . PRO A 1 112 ? 10.538 12.452 -5.494 1.00 77.69 112 PRO A O 1
ATOM 887 N N . LEU A 1 113 ? 9.341 10.594 -5.119 1.00 71.81 113 LEU A N 1
ATOM 888 C CA . LEU A 1 113 ? 10.353 9.664 -5.610 1.00 71.81 113 LEU A CA 1
ATOM 889 C C . LEU A 1 113 ? 10.453 9.726 -7.142 1.00 71.81 113 LEU A C 1
ATOM 891 O O . LEU A 1 113 ? 11.534 9.649 -7.701 1.00 71.81 113 LEU A O 1
ATOM 895 N N . LEU A 1 114 ? 9.348 9.937 -7.852 1.00 73.81 114 LEU A N 1
ATOM 896 C CA . LEU A 1 114 ? 9.363 10.016 -9.319 1.00 73.81 114 LEU A CA 1
ATOM 897 C C . LEU A 1 114 ? 9.764 11.396 -9.852 1.00 73.81 114 LEU A C 1
ATOM 899 O O . LEU A 1 114 ? 9.990 11.556 -11.049 1.00 73.81 114 LEU A O 1
ATOM 903 N N . THR A 1 115 ? 9.808 12.402 -8.985 1.00 71.38 115 THR A N 1
ATOM 904 C CA . THR A 1 115 ? 10.144 13.781 -9.341 1.00 71.38 115 THR A CA 1
ATOM 905 C C . THR A 1 115 ? 11.497 14.159 -8.759 1.00 71.38 115 THR A C 1
ATOM 907 O O . THR A 1 115 ? 11.745 13.914 -7.587 1.00 71.38 115 THR A O 1
ATOM 910 N N . GLU A 1 116 ? 12.343 14.848 -9.520 1.00 65.62 116 GLU A N 1
ATOM 911 C CA . GLU A 1 116 ? 13.694 15.262 -9.098 1.00 65.62 116 GLU A CA 1
ATOM 912 C C . GLU A 1 116 ? 13.715 16.385 -8.029 1.00 65.62 116 GLU A C 1
ATOM 914 O O . GLU A 1 116 ? 14.587 17.256 -8.030 1.00 65.62 116 GLU A O 1
ATOM 919 N N . CYS A 1 117 ? 12.721 16.444 -7.143 1.00 62.34 117 CYS A N 1
ATOM 920 C CA . CYS A 1 117 ? 12.418 17.629 -6.344 1.00 62.34 117 CYS A CA 1
ATOM 921 C C . CYS A 1 117 ? 13.234 17.766 -5.049 1.00 62.34 117 CYS A C 1
ATOM 923 O O . CYS A 1 117 ? 13.061 18.763 -4.350 1.00 62.34 117 CYS A O 1
ATOM 925 N N . CYS A 1 118 ? 14.107 16.815 -4.698 1.00 58.56 118 CYS A N 1
ATOM 926 C CA . CYS A 1 118 ? 14.813 16.824 -3.404 1.00 58.56 118 CYS A CA 1
ATOM 927 C C . CYS A 1 118 ? 16.242 16.249 -3.449 1.00 58.56 118 CYS A C 1
ATOM 929 O O . CYS A 1 118 ? 16.704 15.705 -2.448 1.00 58.56 118 CYS A O 1
ATOM 931 N N . GLY A 1 119 ? 16.920 16.301 -4.601 1.00 59.84 119 GLY A N 1
ATOM 932 C CA . GLY A 1 119 ? 18.253 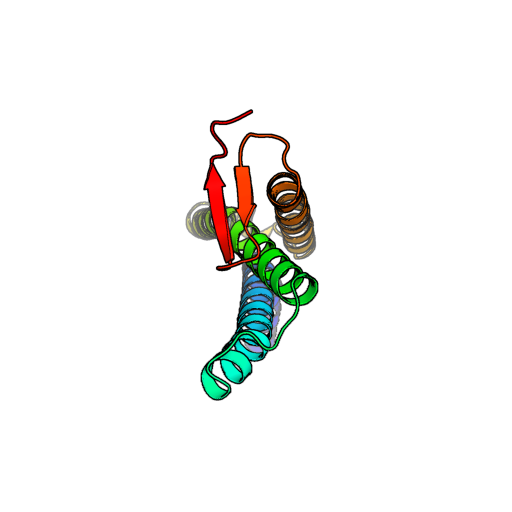15.701 -4.746 1.00 59.84 119 GLY A CA 1
ATOM 933 C C . GLY A 1 119 ? 18.241 14.170 -4.691 1.00 59.84 119 GLY A C 1
ATOM 934 O O . GLY A 1 119 ? 19.283 13.564 -4.517 1.00 59.84 119 GLY A O 1
ATOM 935 N N . PHE A 1 120 ? 17.083 13.521 -4.830 1.00 62.91 120 PHE A N 1
ATOM 936 C CA . PHE A 1 120 ? 16.985 12.083 -5.077 1.00 62.91 120 PHE A CA 1
ATOM 937 C C . PHE A 1 120 ? 16.602 11.875 -6.538 1.00 62.91 120 PHE A C 1
ATOM 939 O O . PHE A 1 120 ? 15.566 12.373 -6.980 1.00 62.91 120 PHE A O 1
ATOM 946 N N . THR A 1 121 ? 17.438 11.143 -7.267 1.00 67.31 121 THR A N 1
ATOM 947 C CA . THR A 1 121 ? 17.219 10.803 -8.674 1.00 67.31 121 THR A CA 1
ATOM 948 C C . THR A 1 121 ? 17.156 9.289 -8.799 1.00 67.31 121 THR A C 1
ATOM 950 O O . THR A 1 121 ? 17.981 8.566 -8.228 1.00 67.31 121 THR A O 1
ATOM 953 N N . TYR A 1 122 ? 16.152 8.809 -9.528 1.00 66.69 122 TYR A N 1
ATOM 954 C CA . TYR A 1 122 ? 16.053 7.402 -9.874 1.00 66.69 122 TYR A CA 1
ATOM 955 C C . TYR A 1 122 ? 16.818 7.123 -11.163 1.00 66.69 122 TYR A C 1
ATOM 957 O O . TYR A 1 122 ? 16.505 7.695 -12.209 1.00 66.69 122 TYR A O 1
ATOM 965 N N . TYR A 1 123 ? 17.792 6.223 -11.091 1.00 68.31 123 TYR A N 1
ATOM 966 C CA . TYR A 1 123 ? 18.523 5.758 -12.258 1.00 68.31 123 TYR A CA 1
ATOM 967 C C . TYR A 1 123 ? 17.851 4.500 -12.784 1.00 68.31 123 TYR A C 1
ATOM 969 O O . TYR A 1 123 ? 17.808 3.467 -12.112 1.00 68.31 123 TYR A O 1
ATOM 977 N N . VAL A 1 124 ? 17.301 4.621 -13.991 1.00 66.12 124 VAL A N 1
ATOM 978 C CA . VAL A 1 124 ? 16.608 3.518 -14.659 1.00 66.12 124 VAL A CA 1
ATOM 979 C C . VAL A 1 124 ? 17.597 2.418 -15.048 1.00 66.12 124 VAL A C 1
ATOM 981 O O . VAL A 1 124 ? 17.296 1.246 -14.850 1.00 66.12 124 VAL A O 1
ATOM 984 N N . ASP A 1 125 ? 18.799 2.800 -15.485 1.00 62.09 125 ASP A N 1
ATOM 985 C CA . ASP A 1 125 ? 19.897 1.877 -15.777 1.00 62.09 125 ASP A CA 1
ATOM 986 C C . ASP A 1 125 ? 20.480 1.329 -14.461 1.00 62.09 125 ASP A C 1
ATOM 988 O O . ASP A 1 125 ? 21.188 2.030 -13.735 1.00 62.09 125 ASP A O 1
ATOM 992 N N . GLY A 1 126 ? 20.154 0.079 -14.124 1.00 60.94 126 GLY A N 1
ATOM 993 C CA . GLY A 1 126 ? 20.567 -0.573 -12.870 1.00 60.94 126 GLY A CA 1
ATOM 994 C C . GLY A 1 126 ? 19.591 -0.409 -11.698 1.00 60.94 126 GLY A C 1
ATOM 995 O O . GLY A 1 126 ? 19.857 -0.894 -10.598 1.00 60.94 126 GLY A O 1
ATOM 996 N N . ALA A 1 127 ? 18.458 0.245 -11.935 1.00 66.62 127 ALA A N 1
ATOM 997 C CA . ALA A 1 127 ? 17.298 0.277 -11.061 1.00 66.62 127 ALA A CA 1
ATOM 998 C C . ALA A 1 127 ? 17.521 0.747 -9.601 1.00 66.62 127 ALA A C 1
ATOM 1000 O O . ALA A 1 127 ? 16.969 0.161 -8.662 1.00 66.62 127 ALA A O 1
ATOM 1001 N N . PHE A 1 128 ? 18.278 1.828 -9.384 1.00 68.69 128 PHE A N 1
ATOM 1002 C CA . PHE A 1 128 ? 18.650 2.294 -8.039 1.00 68.69 128 PHE A CA 1
ATOM 1003 C C . PHE A 1 128 ? 18.345 3.775 -7.769 1.00 68.69 128 PHE A C 1
ATOM 1005 O O . PHE A 1 128 ? 18.276 4.616 -8.665 1.00 68.69 128 PHE A O 1
ATOM 1012 N N . TRP A 1 129 ? 18.185 4.095 -6.482 1.00 65.75 129 TRP A N 1
ATOM 1013 C CA . TRP A 1 129 ? 18.046 5.460 -5.975 1.00 65.75 129 TRP A CA 1
ATOM 1014 C C . TRP A 1 129 ? 19.417 6.022 -5.621 1.00 65.75 129 TRP A C 1
ATOM 1016 O O . TRP A 1 129 ? 20.142 5.406 -4.838 1.00 65.75 129 TRP A O 1
ATOM 1026 N N . ALA A 1 130 ? 19.753 7.202 -6.137 1.00 69.94 130 ALA A N 1
ATOM 1027 C CA . ALA A 1 130 ? 20.950 7.920 -5.719 1.00 69.94 130 ALA A CA 1
ATOM 1028 C C . ALA A 1 130 ? 20.601 9.331 -5.253 1.00 69.94 130 ALA A C 1
ATOM 1030 O O . ALA A 1 130 ? 19.685 9.971 -5.776 1.00 69.94 130 ALA A O 1
ATOM 1031 N N . PHE A 1 131 ? 21.354 9.802 -4.260 1.00 70.88 131 PHE A N 1
ATOM 1032 C CA . PHE A 1 131 ? 21.327 11.203 -3.884 1.00 70.88 131 PHE A CA 1
ATOM 1033 C C . PHE A 1 131 ? 22.215 11.976 -4.866 1.00 70.88 131 PHE A C 1
ATOM 1035 O O . PHE A 1 131 ? 23.428 11.770 -4.914 1.00 70.88 131 PHE A O 1
ATOM 1042 N N . ASP A 1 132 ? 21.599 12.812 -5.689 1.00 66.06 132 ASP A N 1
ATOM 1043 C CA . ASP A 1 132 ? 22.266 13.729 -6.595 1.00 66.06 132 ASP A CA 1
ATOM 1044 C C . ASP A 1 132 ? 22.738 14.959 -5.808 1.00 66.06 132 ASP A C 1
ATOM 1046 O O . ASP A 1 132 ? 21.991 15.911 -5.581 1.00 66.06 132 ASP A O 1
ATOM 1050 N N . PHE A 1 133 ? 23.998 14.918 -5.365 1.00 61.84 133 PHE A N 1
ATOM 1051 C CA . PHE A 1 133 ? 24.677 16.030 -4.688 1.00 61.84 133 PHE A CA 1
ATOM 1052 C C . PHE A 1 133 ? 24.950 17.235 -5.613 1.00 61.84 133 PHE A C 1
ATOM 1054 O O . PHE A 1 133 ? 25.537 18.218 -5.164 1.00 61.84 133 PHE A O 1
ATOM 1061 N N . GLY A 1 134 ? 24.601 17.149 -6.903 1.00 58.94 134 GLY A N 1
ATOM 1062 C CA . GLY A 1 134 ? 24.846 18.187 -7.904 1.00 58.94 134 GLY A CA 1
ATOM 1063 C C . GLY A 1 134 ? 23.771 19.276 -8.001 1.00 58.94 134 GLY A C 1
ATOM 1064 O O . GLY A 1 134 ? 23.948 20.198 -8.799 1.00 58.94 134 GLY A O 1
ATOM 1065 N N . LYS A 1 135 ? 22.683 19.186 -7.223 1.00 49.19 135 LYS A N 1
ATOM 1066 C CA . LYS A 1 135 ? 21.607 20.191 -7.142 1.00 49.19 135 LYS A CA 1
ATOM 1067 C C . LYS A 1 135 ? 21.572 20.913 -5.800 1.00 49.19 135 LYS A C 1
ATOM 1069 O O . LYS A 1 135 ? 21.745 20.243 -4.759 1.00 49.19 135 LYS A O 1
#

Foldseek 3Di:
DVVVVVVLVCFALLVLLVVVLVVLVVVLVVLVCVQVVVCVVVVHRPDDLVSLVVSVLSVQLSVQLCVLSVVVSVVLVVCCPPPVVVSSVDGNVVSVVSSVVSSVVSNVVSVVQPDPPQQWDADSVVGDIDRNPPD

Secondary structure (DSSP, 8-state):
-HHHHHHHHHTSHHHHHHHHHHHHHHHHHHHHHHHHHHHHHHTS--S-HHHHHHHHHHHHHHHHHHHHHHHHHHHHHHHHHH-HHHHTT--HHHHHHHHHHHHHHHHHHHHHHHS-TTSEEEETTTTEEEE-TT-